Protein AF-A0A0G4H1N2-F1 (afdb_monomer)

Foldseek 3Di:
DDPDDDDPVSVVVVVVVVVVVVVVVVLVVVLVVVLCVVQPPDDDPDQDPSSVVSSVVSSVVSVVVVVVVVVVVVVVVVVVVVPDDDPPDDPDDPDDD

Radius of gyration: 21.9 Å; Cα contacts (8 Å, |Δi|>4): 14; chains: 1; bounding box: 53×37×59 Å

Sequence (97 aa):
MSGSAPTEAQQIQQLQAVQAIVESQKTIAKLTGHCFERCVGTPGRLLSSGQQTCIWNCAQRYIETNHFIKLRTAEMIKATQEGGGGVRGGADALSGT

Mean predicted aligned error: 11.3 Å

Solvent-accessible surface area (backbone atoms only — not comparable to full-atom values): 6014 Å² total; per-residue (Å²): 136,84,80,75,74,78,50,72,68,58,51,51,54,51,50,52,54,51,50,54,52,52,54,50,50,54,51,50,55,50,50,53,52,54,30,41,69,73,40,47,87,71,89,64,99,62,77,51,73,69,35,49,54,42,34,54,55,43,51,54,54,49,52,54,51,52,51,54,49,54,53,53,51,52,53,51,54,53,59,62,69,78,61,76,87,78,87,70,84,81,93,77,87,88,82,90,132

InterPro domains:
  IPR004217 Tim10-like [PF02953] (13-73)
  IPR035427 Tim10-like domain superfamily [G3DSA:1.10.287.810] (1-84)
  IPR035427 Tim10-like domain superfamily [SSF144122] (24-80)

Nearest PDB structures (foldseek):
  5j73-assembly2_C  TM=5.398E-01  e=2.401E+00  synthetic construct
  8iuj-assembly1_4g  TM=5.744E-01  e=3.374E+00  Euglena gracilis

pLDDT: mean 84.28, std 17.95, range [42.16, 98.44]

Secondary structure (DSSP, 8-state):
---PPPPHHHHHHHHHHHHHHHHHHHHHHHHHHHHHHHH-SS--SS--HHHHHHHHHHHHHHHHHHHHHHHHHHHHHHHHHSS-S--------S---

Structure (mmCIF, N/CA/C/O backbone):
data_AF-A0A0G4H1N2-F1
#
_entry.id   AF-A0A0G4H1N2-F1
#
loop_
_atom_site.group_PDB
_atom_site.id
_atom_site.type_symbol
_atom_site.label_atom_id
_atom_site.label_alt_id
_atom_site.label_comp_id
_atom_site.label_asym_id
_atom_site.label_entity_id
_atom_site.label_seq_id
_atom_site.pdbx_PDB_ins_code
_atom_site.Cartn_x
_atom_site.Cartn_y
_atom_site.Cartn_z
_atom_site.occupancy
_atom_site.B_iso_or_equiv
_atom_site.auth_seq_id
_atom_site.auth_comp_id
_atom_site.auth_asym_id
_atom_site.auth_atom_id
_atom_site.pdbx_PDB_model_num
ATOM 1 N N . MET A 1 1 ? 2.274 -20.191 44.122 1.00 42.16 1 MET A N 1
ATOM 2 C CA . MET A 1 1 ? 2.471 -19.283 42.973 1.00 42.16 1 MET A CA 1
ATOM 3 C C . MET A 1 1 ? 1.087 -18.927 42.453 1.00 42.16 1 MET A C 1
ATOM 5 O O . MET A 1 1 ? 0.502 -19.710 41.720 1.00 42.16 1 MET A O 1
ATOM 9 N N . SER A 1 2 ? 0.501 -17.835 42.947 1.00 44.59 2 SER A N 1
ATOM 10 C CA . SER A 1 2 ? -0.862 -17.431 42.586 1.00 44.59 2 SER A CA 1
ATOM 11 C C . SER A 1 2 ? -0.815 -16.672 41.265 1.00 44.59 2 SER A C 1
ATOM 13 O O . SER A 1 2 ? -0.435 -15.506 41.235 1.00 44.59 2 SER A O 1
ATOM 15 N N . GLY A 1 3 ? -1.133 -17.357 40.166 1.00 55.25 3 GLY A N 1
ATOM 16 C CA . GLY A 1 3 ? -1.343 -16.718 38.873 1.00 55.25 3 GLY A CA 1
ATOM 17 C C . GLY A 1 3 ? -2.614 -15.881 38.936 1.00 55.25 3 GLY A C 1
ATOM 18 O O . GLY A 1 3 ? -3.716 -16.423 38.933 1.00 55.25 3 GLY A O 1
ATOM 19 N N . SER A 1 4 ? -2.464 -14.565 39.043 1.00 58.47 4 SER A N 1
ATOM 20 C CA . SER A 1 4 ? -3.561 -13.627 38.838 1.00 58.47 4 SER A CA 1
ATOM 21 C C . SER A 1 4 ? -4.039 -13.752 37.392 1.00 58.47 4 SER A C 1
ATOM 23 O O . SER A 1 4 ? -3.261 -13.507 36.467 1.00 58.47 4 SER A O 1
ATOM 25 N N . ALA A 1 5 ? -5.298 -14.146 37.198 1.00 70.12 5 ALA A N 1
ATOM 26 C CA . ALA A 1 5 ? -5.959 -14.035 35.904 1.00 70.12 5 ALA A CA 1
ATOM 27 C C . ALA A 1 5 ? -5.843 -12.582 35.398 1.00 70.12 5 ALA A C 1
ATOM 29 O O . ALA A 1 5 ? -5.943 -11.659 36.216 1.00 70.12 5 ALA A O 1
ATOM 30 N N . PRO A 1 6 ? -5.605 -12.360 34.092 1.00 68.62 6 PRO A N 1
ATOM 31 C CA . PRO A 1 6 ? -5.554 -11.012 33.550 1.00 68.62 6 PRO A CA 1
ATOM 32 C C . PRO A 1 6 ? -6.889 -10.317 33.815 1.00 68.62 6 PRO A C 1
ATOM 34 O O . PRO A 1 6 ? -7.955 -10.886 33.579 1.00 68.62 6 PRO A O 1
ATOM 37 N N . THR A 1 7 ? -6.836 -9.097 34.344 1.00 82.81 7 THR A N 1
ATOM 38 C CA . THR A 1 7 ? -8.044 -8.289 34.525 1.00 82.81 7 THR A CA 1
ATOM 39 C C . THR A 1 7 ? -8.628 -7.931 33.158 1.00 82.81 7 THR A C 1
ATOM 41 O O . THR A 1 7 ? -7.904 -7.838 32.166 1.00 82.81 7 THR A O 1
ATOM 44 N N . GLU A 1 8 ? -9.937 -7.693 33.085 1.00 81.88 8 GLU A N 1
ATOM 45 C CA . GLU A 1 8 ? -10.631 -7.331 31.838 1.00 81.88 8 GLU A CA 1
ATOM 46 C C . GLU A 1 8 ? -9.942 -6.162 31.102 1.00 81.88 8 GLU A C 1
ATOM 48 O O . GLU A 1 8 ? -9.752 -6.200 29.887 1.00 81.88 8 GLU A O 1
ATOM 53 N N . ALA A 1 9 ? -9.434 -5.179 31.853 1.00 83.00 9 ALA A N 1
ATOM 54 C CA . ALA A 1 9 ? -8.645 -4.069 31.320 1.00 83.00 9 ALA A CA 1
ATOM 55 C C . ALA A 1 9 ? -7.328 -4.517 3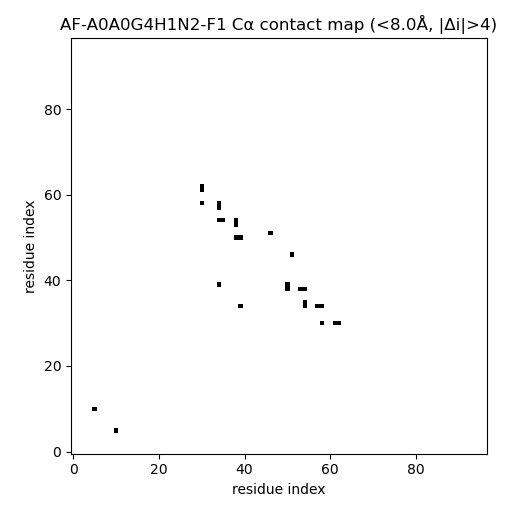0.648 1.00 83.00 9 ALA A C 1
ATOM 57 O O . ALA A 1 9 ? -6.991 -4.036 29.565 1.00 83.00 9 ALA A O 1
ATOM 58 N N . GLN A 1 10 ? -6.597 -5.464 31.248 1.00 84.06 10 GLN A N 1
ATOM 59 C CA . GLN A 1 10 ? -5.372 -6.027 30.662 1.00 84.06 10 GLN A CA 1
ATOM 60 C C . GLN A 1 10 ? -5.666 -6.842 29.398 1.00 84.06 10 GLN A C 1
ATOM 62 O O . GLN A 1 10 ? -4.846 -6.879 28.478 1.00 84.06 10 GLN A O 1
ATOM 67 N N . GLN A 1 11 ? -6.832 -7.485 29.332 1.00 85.69 11 GLN A N 1
ATOM 68 C CA . GLN A 1 11 ? -7.265 -8.235 28.158 1.00 85.69 11 GLN A CA 1
ATOM 69 C C . GLN A 1 11 ? -7.666 -7.300 27.005 1.00 85.69 11 GLN A C 1
ATOM 71 O O . GLN A 1 11 ? -7.241 -7.519 25.871 1.00 85.69 11 GLN A O 1
ATOM 76 N N . ILE A 1 12 ? -8.394 -6.211 27.284 1.00 89.75 12 ILE A N 1
ATOM 77 C CA . ILE A 1 12 ? -8.736 -5.178 26.288 1.00 89.75 12 ILE A CA 1
ATOM 78 C C . ILE A 1 12 ? -7.473 -4.539 25.704 1.00 89.75 12 ILE A C 1
ATOM 80 O O . ILE A 1 12 ? -7.367 -4.374 24.489 1.00 89.75 12 ILE A O 1
ATOM 84 N N . GLN A 1 13 ? -6.487 -4.223 26.544 1.00 89.44 13 GLN A N 1
ATOM 85 C CA . GLN A 1 13 ? -5.242 -3.613 26.082 1.00 89.44 13 GLN A CA 1
ATOM 86 C C . GLN A 1 13 ? -4.446 -4.547 25.154 1.00 89.44 13 GLN A C 1
ATOM 88 O O . GLN A 1 13 ? -3.914 -4.107 24.133 1.00 89.44 13 GLN A O 1
ATOM 93 N N . GLN A 1 14 ? -4.416 -5.850 25.455 1.00 87.81 14 GLN A N 1
ATOM 94 C CA . GLN A 1 14 ? -3.818 -6.850 24.565 1.00 87.81 14 GLN A CA 1
ATOM 95 C C . GLN A 1 14 ? -4.565 -6.951 23.229 1.00 87.81 14 GLN A C 1
ATOM 97 O O . GLN A 1 14 ? -3.929 -6.993 22.177 1.00 87.81 14 GLN A O 1
ATOM 102 N N . LEU A 1 15 ? -5.901 -6.922 23.243 1.00 92.62 15 LEU A N 1
ATOM 103 C CA . LEU A 1 15 ? -6.708 -6.938 22.018 1.00 92.62 15 LEU A CA 1
ATOM 104 C C . LEU A 1 15 ? -6.444 -5.712 21.134 1.00 92.62 15 LEU A C 1
ATOM 106 O O . LEU A 1 15 ? -6.305 -5.849 19.920 1.00 92.62 15 LEU A O 1
ATOM 110 N N . GLN A 1 16 ? -6.313 -4.523 21.726 1.00 91.75 16 GLN A N 1
ATOM 111 C CA . GLN A 1 16 ? -5.975 -3.300 20.990 1.00 91.75 16 GLN A CA 1
ATOM 112 C C . GLN A 1 16 ? -4.595 -3.388 20.324 1.00 91.75 16 GLN A C 1
ATOM 114 O O . GLN A 1 16 ? -4.443 -3.002 19.163 1.00 91.75 16 GLN A O 1
ATOM 119 N N . ALA A 1 17 ? -3.598 -3.934 21.027 1.00 90.81 17 ALA A N 1
ATOM 120 C CA . ALA A 1 17 ? -2.266 -4.147 20.465 1.00 90.81 17 ALA A CA 1
ATOM 121 C C . ALA A 1 17 ? -2.303 -5.118 19.272 1.00 90.81 17 ALA A C 1
ATOM 123 O O . ALA A 1 17 ? -1.720 -4.838 18.222 1.00 90.81 17 ALA A O 1
ATOM 124 N N . VAL A 1 18 ? -3.050 -6.220 19.392 1.00 92.88 18 VAL A N 1
ATOM 125 C CA . VAL A 1 18 ? -3.256 -7.172 18.289 1.00 92.88 18 VAL A CA 1
ATOM 126 C C . VAL A 1 18 ? -3.961 -6.499 17.110 1.00 92.88 18 VAL A C 1
ATOM 128 O O . VAL A 1 18 ? -3.538 -6.669 15.969 1.00 92.88 18 VAL A O 1
ATOM 131 N N . GLN A 1 19 ? -4.982 -5.678 17.360 1.00 92.81 19 GLN A N 1
ATOM 132 C CA . GLN A 1 19 ? -5.708 -4.964 16.309 1.00 92.81 19 GLN A CA 1
ATOM 133 C C . GLN A 1 19 ? -4.794 -4.036 15.495 1.00 92.81 19 GLN A C 1
ATOM 135 O O . GLN A 1 19 ? -4.901 -3.986 14.267 1.00 92.81 19 GLN A O 1
ATOM 140 N N . ALA A 1 20 ? -3.873 -3.330 16.158 1.00 90.06 20 ALA A N 1
ATOM 141 C CA . ALA A 1 20 ? -2.898 -2.474 15.485 1.00 90.06 20 ALA A CA 1
ATOM 142 C C . ALA A 1 20 ? -1.957 -3.280 14.571 1.00 90.06 20 ALA A C 1
ATOM 144 O O . ALA A 1 20 ? -1.665 -2.856 13.451 1.00 90.06 20 ALA A O 1
ATOM 145 N N . ILE A 1 21 ? -1.528 -4.466 15.017 1.00 93.38 21 ILE A N 1
ATOM 146 C CA . ILE A 1 21 ? -0.707 -5.382 14.214 1.00 93.38 21 ILE A CA 1
ATOM 147 C C . ILE A 1 21 ? -1.499 -5.900 13.007 1.00 93.38 21 ILE A C 1
ATOM 149 O O . ILE A 1 21 ? -0.986 -5.916 11.893 1.00 93.38 21 ILE A O 1
ATOM 153 N N . VAL A 1 22 ? -2.761 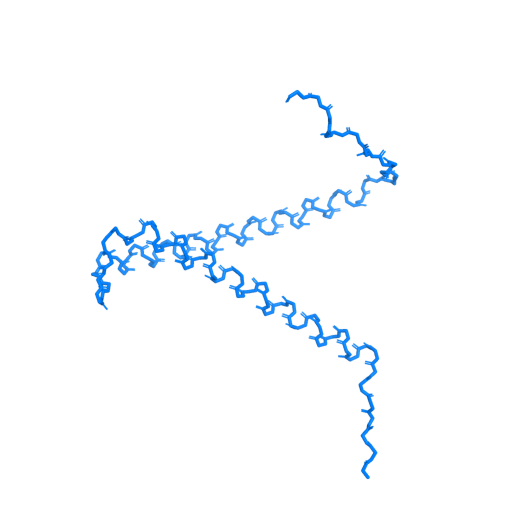-6.293 13.181 1.00 95.06 22 VAL A N 1
ATOM 154 C CA . VAL A 1 22 ? -3.581 -6.792 12.064 1.00 95.06 22 VAL A CA 1
ATOM 155 C C . VAL A 1 22 ? -3.796 -5.708 11.005 1.00 95.06 22 VAL A C 1
ATOM 157 O O . VAL A 1 22 ? -3.682 -5.975 9.808 1.00 95.06 22 VAL A O 1
ATOM 160 N N . GLU A 1 23 ? -4.066 -4.470 11.421 1.00 91.56 23 GLU A N 1
ATOM 161 C CA . GLU A 1 23 ? -4.261 -3.354 10.490 1.00 91.56 23 GLU A CA 1
ATOM 162 C C . GLU A 1 23 ? -2.973 -2.996 9.726 1.00 91.56 23 GLU A C 1
ATOM 164 O O . GLU A 1 23 ? -3.017 -2.694 8.525 1.00 91.56 23 GLU A O 1
ATOM 169 N N . SER A 1 24 ? -1.810 -3.076 10.382 1.00 91.50 24 SER A N 1
ATOM 170 C CA . SER A 1 24 ? -0.527 -2.866 9.705 1.00 91.50 24 SER A CA 1
ATOM 171 C C . SER A 1 24 ? -0.252 -3.972 8.684 1.00 91.50 24 SER A C 1
ATOM 173 O O . SER A 1 24 ? 0.075 -3.668 7.535 1.00 91.50 24 SER A O 1
ATOM 175 N N . GLN A 1 25 ? -0.510 -5.235 9.034 1.00 95.25 25 GLN A N 1
ATOM 176 C CA . GLN A 1 25 ? -0.335 -6.363 8.118 1.00 95.25 25 GLN A CA 1
ATOM 177 C C . GLN A 1 25 ? -1.272 -6.293 6.915 1.00 95.25 25 GLN A C 1
ATOM 179 O O . GLN A 1 25 ? -0.857 -6.543 5.783 1.00 95.25 25 GLN A O 1
ATOM 184 N N . LYS A 1 26 ? -2.522 -5.866 7.119 1.00 95.00 26 LYS A N 1
ATOM 185 C CA . LYS A 1 26 ? -3.468 -5.615 6.025 1.00 95.00 26 LYS A CA 1
ATOM 186 C C . LYS A 1 26 ? -2.955 -4.541 5.069 1.00 95.00 26 LYS A C 1
ATOM 188 O O . LYS A 1 26 ? -3.107 -4.670 3.855 1.00 95.00 26 LYS A O 1
ATOM 193 N N . THR A 1 27 ? -2.353 -3.482 5.606 1.00 93.50 27 THR A N 1
ATOM 194 C CA . THR A 1 27 ? -1.759 -2.414 4.795 1.00 93.50 27 THR A CA 1
ATOM 195 C C . THR A 1 27 ? -0.573 -2.940 3.984 1.00 93.50 27 THR A C 1
ATOM 197 O O . THR A 1 27 ? -0.502 -2.674 2.786 1.00 93.50 27 THR A O 1
ATOM 200 N N . ILE A 1 28 ? 0.311 -3.729 4.601 1.00 95.31 28 ILE A N 1
ATOM 201 C CA . ILE A 1 28 ? 1.465 -4.341 3.926 1.00 95.31 28 ILE A CA 1
ATOM 202 C C . ILE A 1 28 ? 1.003 -5.277 2.807 1.00 95.31 28 ILE A C 1
ATOM 204 O O . ILE A 1 28 ? 1.467 -5.142 1.681 1.00 95.31 28 ILE A O 1
ATOM 208 N N . ALA A 1 29 ? 0.036 -6.159 3.070 1.00 96.75 29 ALA A N 1
ATOM 209 C CA . ALA A 1 29 ? -0.485 -7.081 2.061 1.00 96.75 29 ALA A CA 1
ATOM 210 C C . ALA A 1 29 ? -1.031 -6.341 0.826 1.00 96.75 29 ALA A C 1
ATOM 212 O O . ALA A 1 29 ? -0.734 -6.714 -0.310 1.00 96.75 29 ALA A O 1
ATOM 213 N N . LYS A 1 30 ? -1.779 -5.249 1.040 1.00 96.69 30 LYS A N 1
ATOM 214 C CA . LYS A 1 30 ? -2.295 -4.407 -0.049 1.00 96.69 30 LYS A CA 1
ATOM 215 C C . LYS A 1 30 ? -1.187 -3.689 -0.815 1.00 96.69 30 LYS A C 1
ATOM 217 O O . LYS A 1 30 ? -1.232 -3.662 -2.041 1.00 96.69 30 LYS A O 1
ATOM 222 N N . LEU A 1 31 ? -0.211 -3.120 -0.108 1.00 97.31 31 LEU A N 1
ATOM 223 C CA . LEU A 1 31 ? 0.959 -2.476 -0.706 1.00 97.31 31 LEU A CA 1
ATOM 224 C C . LEU A 1 31 ? 1.718 -3.460 -1.604 1.00 97.31 31 LEU A C 1
ATOM 226 O O . LEU A 1 31 ? 2.004 -3.145 -2.758 1.00 97.31 31 LEU A O 1
ATOM 230 N N . THR A 1 32 ? 2.007 -4.657 -1.089 1.00 96.25 32 THR A N 1
ATOM 231 C CA . THR A 1 32 ? 2.731 -5.695 -1.823 1.00 96.25 32 THR A CA 1
ATOM 232 C C . THR A 1 32 ? 1.976 -6.113 -3.079 1.00 96.25 32 THR A C 1
ATOM 234 O O . THR A 1 32 ? 2.580 -6.125 -4.147 1.00 96.25 32 THR A O 1
ATOM 237 N N . GLY A 1 33 ? 0.670 -6.391 -2.984 1.00 96.31 33 GLY A N 1
ATOM 238 C CA . GLY A 1 33 ? -0.147 -6.746 -4.149 1.00 96.31 33 GLY A CA 1
ATOM 239 C C . GLY A 1 33 ? -0.188 -5.630 -5.195 1.00 96.31 33 GLY A C 1
ATOM 240 O O . GLY A 1 33 ? 0.166 -5.847 -6.350 1.00 96.31 33 GLY A O 1
ATOM 241 N N . HIS A 1 34 ? -0.511 -4.406 -4.767 1.00 97.81 34 HIS A N 1
ATOM 242 C CA . HIS A 1 34 ? -0.627 -3.252 -5.658 1.00 97.81 34 HIS A CA 1
ATOM 243 C C . HIS A 1 34 ? 0.678 -2.946 -6.405 1.00 97.81 34 HIS A C 1
ATOM 245 O O . HIS A 1 34 ? 0.682 -2.778 -7.626 1.00 97.81 34 HIS A O 1
ATOM 251 N N . CYS A 1 35 ? 1.803 -2.881 -5.688 1.00 98.12 35 CYS A N 1
ATOM 252 C CA . CYS A 1 35 ? 3.082 -2.564 -6.315 1.00 98.12 35 CYS A CA 1
ATOM 253 C C . CYS A 1 35 ? 3.615 -3.710 -7.171 1.00 98.12 35 CYS A C 1
ATOM 255 O O . CYS A 1 35 ? 4.277 -3.450 -8.175 1.00 98.12 35 CYS A O 1
ATOM 257 N N . PHE A 1 36 ? 3.303 -4.960 -6.826 1.00 97.19 36 PHE A N 1
ATOM 258 C CA . PHE A 1 36 ? 3.650 -6.097 -7.667 1.00 97.19 36 PHE A CA 1
ATOM 259 C C . PHE A 1 36 ? 2.903 -6.043 -9.002 1.00 97.19 36 PHE A C 1
ATOM 261 O O . PHE A 1 36 ? 3.549 -6.028 -10.045 1.00 97.19 36 PHE A O 1
ATOM 268 N N . GLU A 1 37 ? 1.575 -5.901 -8.984 1.00 96.81 37 GLU A N 1
ATOM 269 C CA . GLU A 1 37 ? 0.757 -5.779 -10.201 1.00 96.81 37 GLU A CA 1
ATOM 270 C C . GLU A 1 37 ? 1.196 -4.602 -11.080 1.00 96.81 37 GLU A C 1
ATOM 272 O O . GLU A 1 37 ? 1.233 -4.700 -12.306 1.00 96.81 37 GLU A O 1
ATOM 277 N N . ARG A 1 38 ? 1.568 -3.475 -10.460 1.00 97.38 38 ARG A N 1
ATOM 278 C CA . ARG A 1 38 ? 1.935 -2.263 -11.196 1.00 97.38 38 ARG A CA 1
ATOM 279 C C . ARG A 1 38 ? 3.322 -2.321 -11.834 1.00 97.38 38 ARG A C 1
ATOM 281 O O . ARG A 1 38 ? 3.515 -1.704 -12.888 1.00 97.38 38 ARG A O 1
ATOM 288 N N . CYS A 1 39 ? 4.279 -2.974 -11.176 1.00 97.88 39 CYS A N 1
ATOM 289 C CA . CYS A 1 39 ? 5.699 -2.921 -11.533 1.00 97.88 39 CYS A CA 1
ATOM 290 C C . CYS A 1 39 ? 6.248 -4.223 -12.124 1.00 97.88 39 CYS A C 1
ATOM 292 O O . CYS A 1 39 ? 7.267 -4.189 -12.815 1.00 97.88 39 CYS A O 1
ATOM 294 N N . VAL A 1 40 ? 5.615 -5.368 -11.865 1.00 96.69 40 VAL A N 1
ATOM 295 C CA . VAL A 1 40 ? 6.094 -6.686 -12.294 1.00 96.69 40 VAL A CA 1
ATOM 296 C C . VAL A 1 40 ? 5.184 -7.221 -13.395 1.00 96.69 40 VAL A C 1
ATOM 298 O O . VAL A 1 40 ? 4.212 -7.917 -13.134 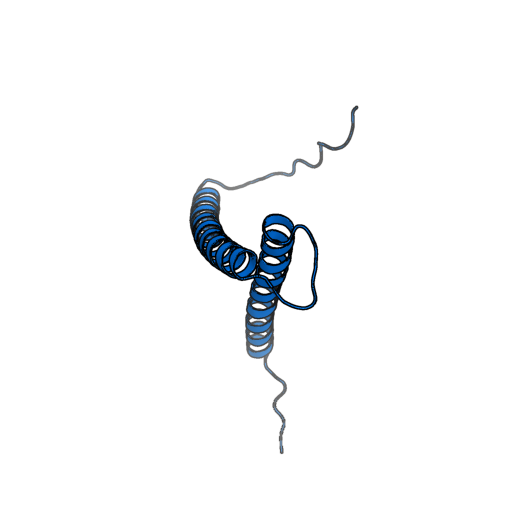1.00 96.69 40 VAL A O 1
ATOM 301 N N . GLY A 1 41 ? 5.515 -6.904 -14.651 1.00 91.94 41 GLY A N 1
ATOM 302 C CA . GLY A 1 41 ? 4.772 -7.417 -15.809 1.00 91.94 41 GLY A CA 1
ATOM 303 C C . GLY A 1 41 ? 4.978 -8.919 -16.039 1.00 91.94 41 GLY A C 1
ATOM 304 O O . GLY A 1 41 ? 4.017 -9.669 -16.168 1.00 91.94 41 GLY A O 1
ATOM 305 N N . THR A 1 42 ? 6.236 -9.373 -16.053 1.00 91.88 42 THR A N 1
ATOM 306 C CA . THR A 1 42 ? 6.578 -10.802 -16.134 1.00 91.88 42 THR A CA 1
ATOM 307 C C . THR A 1 42 ? 7.326 -11.210 -14.867 1.00 91.88 42 THR A C 1
ATOM 309 O O . THR A 1 42 ? 8.398 -10.656 -14.597 1.00 91.88 42 THR A O 1
ATOM 312 N N . PRO A 1 43 ? 6.785 -12.148 -14.071 1.00 90.06 43 PRO A N 1
ATOM 313 C CA . PRO A 1 43 ? 7.446 -12.609 -12.863 1.00 90.06 43 PRO A CA 1
ATOM 314 C C . PRO A 1 43 ? 8.692 -13.428 -13.216 1.00 90.06 43 PRO A C 1
ATOM 316 O O . PRO A 1 43 ? 8.651 -14.336 -14.044 1.00 90.06 43 PRO A O 1
ATOM 319 N N . GLY A 1 44 ? 9.807 -13.102 -12.568 1.00 90.25 44 GLY A N 1
ATOM 320 C CA . GLY A 1 44 ? 11.067 -13.834 -12.655 1.00 90.25 44 GLY A CA 1
ATOM 321 C C . GLY A 1 44 ? 11.549 -14.264 -11.272 1.00 90.25 44 GLY A C 1
ATOM 322 O O . GLY A 1 44 ? 10.961 -13.906 -10.254 1.00 90.25 44 GLY A O 1
ATOM 323 N N . ARG A 1 45 ? 12.653 -15.018 -11.218 1.00 93.50 45 ARG A N 1
ATOM 324 C CA . ARG A 1 45 ? 13.278 -15.422 -9.942 1.00 93.50 45 ARG A CA 1
ATOM 325 C C . ARG A 1 45 ? 13.886 -14.246 -9.170 1.00 93.50 45 ARG A C 1
ATOM 327 O O . ARG A 1 45 ? 14.074 -14.345 -7.964 1.00 93.50 45 ARG A O 1
ATOM 334 N N . LEU A 1 46 ? 14.228 -13.168 -9.873 1.00 95.06 46 LEU A N 1
ATOM 335 C CA . LEU A 1 46 ? 14.781 -11.941 -9.316 1.00 95.06 46 LEU A CA 1
ATOM 336 C C . LEU A 1 46 ? 14.074 -10.744 -9.947 1.00 95.06 46 LEU A C 1
ATOM 338 O O . LEU A 1 46 ? 13.654 -10.804 -11.104 1.00 95.06 46 LEU A O 1
ATOM 342 N N . LEU A 1 47 ? 14.000 -9.650 -9.194 1.00 94.94 47 LEU A N 1
ATOM 343 C CA . LEU A 1 47 ? 13.565 -8.364 -9.719 1.00 94.94 47 LEU A CA 1
ATOM 344 C C . LEU A 1 47 ? 14.692 -7.749 -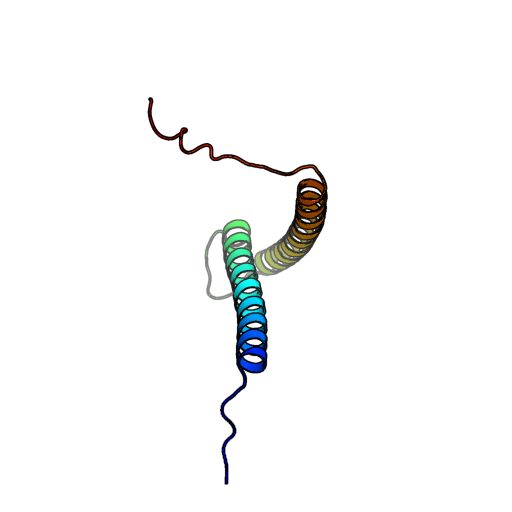10.549 1.00 94.94 47 LEU A C 1
ATOM 346 O O . LEU A 1 47 ? 15.818 -7.619 -10.059 1.00 94.94 47 LEU A O 1
ATOM 350 N N . SER A 1 48 ? 14.382 -7.329 -11.774 1.00 95.81 48 SER A N 1
ATOM 351 C CA . SER A 1 48 ? 15.295 -6.513 -12.576 1.00 95.81 48 SER A CA 1
ATOM 352 C C . SER A 1 48 ? 15.548 -5.161 -11.899 1.00 95.81 48 SER A C 1
ATOM 354 O O . SER A 1 48 ? 14.754 -4.712 -11.071 1.00 95.81 48 SER A O 1
ATOM 356 N N . SER A 1 49 ? 16.627 -4.469 -12.268 1.00 96.94 49 SER A N 1
ATOM 357 C CA . SER A 1 49 ? 16.925 -3.127 -11.740 1.00 96.94 49 SER A CA 1
ATOM 358 C C . SER A 1 49 ? 15.749 -2.157 -11.923 1.00 96.94 49 SER A C 1
ATOM 360 O O . SER A 1 49 ? 15.364 -1.465 -10.984 1.00 96.94 49 SER A O 1
ATOM 362 N N . GLY A 1 50 ? 15.103 -2.179 -13.094 1.00 96.56 50 GLY A N 1
ATOM 363 C CA . GLY A 1 50 ? 13.914 -1.369 -13.368 1.00 96.56 50 GLY A CA 1
ATOM 364 C C . GLY A 1 50 ? 12.716 -1.726 -12.480 1.00 96.56 50 GLY A C 1
ATOM 365 O O . GLY A 1 50 ? 12.025 -0.831 -11.993 1.00 96.56 50 GLY A O 1
ATOM 366 N N . GLN A 1 51 ? 12.490 -3.017 -12.209 1.00 97.38 51 GLN A N 1
ATOM 367 C CA . GLN A 1 51 ? 11.432 -3.464 -11.296 1.00 97.38 51 GLN A CA 1
ATOM 368 C C . GLN A 1 51 ? 11.707 -3.026 -9.854 1.00 97.38 51 GLN A C 1
ATOM 370 O O . GLN A 1 51 ? 10.789 -2.568 -9.178 1.00 97.38 51 GLN A O 1
ATOM 375 N N . GLN A 1 52 ? 12.959 -3.105 -9.396 1.00 97.12 52 GLN A N 1
ATOM 376 C CA . GLN A 1 52 ? 13.357 -2.643 -8.063 1.00 97.12 52 GLN A CA 1
ATOM 377 C C . GLN A 1 52 ? 13.102 -1.140 -7.895 1.00 97.12 52 GLN A C 1
ATOM 379 O O . GLN A 1 52 ? 12.452 -0.733 -6.933 1.00 97.12 52 GLN A O 1
ATOM 384 N N . THR A 1 53 ? 13.536 -0.316 -8.857 1.00 98.25 53 THR A N 1
ATOM 385 C CA . THR A 1 53 ? 13.279 1.132 -8.839 1.00 98.25 53 THR A CA 1
ATOM 386 C C . THR A 1 53 ? 11.782 1.446 -8.896 1.00 98.25 53 THR A C 1
ATOM 388 O O . THR A 1 53 ? 11.308 2.310 -8.158 1.00 98.25 53 THR A O 1
ATOM 391 N N . CYS A 1 54 ? 11.013 0.734 -9.727 1.00 98.25 54 CYS A N 1
ATOM 392 C CA . CYS A 1 54 ? 9.562 0.910 -9.791 1.00 98.2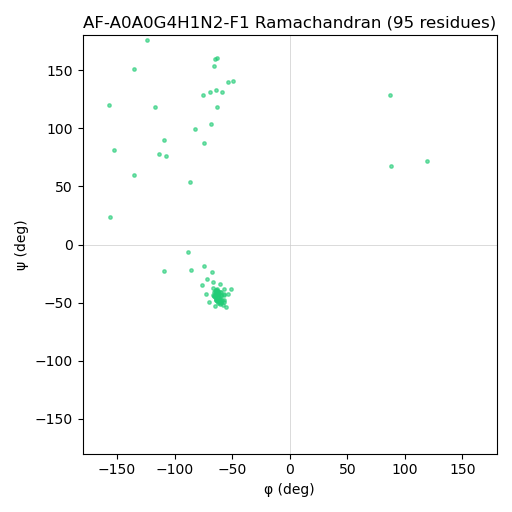5 54 CYS A CA 1
ATOM 393 C C . CYS A 1 54 ? 8.895 0.591 -8.449 1.00 98.25 54 CYS A C 1
ATOM 395 O O . CYS A 1 54 ? 8.119 1.405 -7.951 1.00 98.25 54 CYS A O 1
ATOM 397 N N . ILE A 1 55 ? 9.220 -0.555 -7.840 1.00 97.81 55 ILE A N 1
ATOM 398 C CA . ILE A 1 55 ? 8.647 -0.978 -6.555 1.00 97.81 55 ILE A CA 1
ATOM 399 C C . ILE A 1 55 ? 9.014 0.009 -5.448 1.00 97.81 55 ILE A C 1
ATOM 401 O O . ILE A 1 55 ? 8.140 0.366 -4.660 1.00 97.81 55 ILE A O 1
ATOM 405 N N . TRP A 1 56 ? 10.259 0.495 -5.413 1.00 98.19 56 TRP A N 1
ATOM 406 C CA . TRP A 1 56 ? 10.685 1.529 -4.468 1.00 98.19 56 TRP A CA 1
ATOM 407 C C . TRP A 1 56 ? 9.796 2.772 -4.569 1.00 98.19 56 TRP A C 1
ATOM 409 O O . TRP A 1 56 ? 9.185 3.187 -3.584 1.00 98.19 56 TRP A O 1
ATOM 419 N N . ASN A 1 57 ? 9.653 3.319 -5.779 1.00 98.44 57 ASN A N 1
ATOM 420 C CA . ASN A 1 57 ? 8.835 4.506 -6.017 1.00 98.44 57 ASN A CA 1
ATOM 421 C C . ASN A 1 57 ? 7.352 4.258 -5.701 1.00 98.44 57 ASN A C 1
ATOM 423 O O . ASN A 1 57 ? 6.707 5.092 -5.065 1.00 98.44 57 ASN A O 1
ATOM 427 N N . CYS A 1 58 ? 6.818 3.103 -6.108 1.00 98.44 58 CYS A N 1
ATOM 428 C CA . CYS A 1 58 ? 5.437 2.712 -5.843 1.00 98.44 58 CYS A CA 1
ATOM 429 C C . CYS A 1 58 ? 5.150 2.644 -4.341 1.00 98.44 58 CYS A C 1
ATOM 431 O O . CYS A 1 58 ? 4.193 3.257 -3.869 1.00 98.44 58 CYS A O 1
ATOM 433 N N . ALA A 1 59 ? 5.997 1.948 -3.581 1.00 98.12 59 ALA A N 1
ATOM 434 C CA . ALA A 1 59 ? 5.805 1.766 -2.150 1.00 98.12 59 ALA A CA 1
ATOM 435 C C . ALA A 1 59 ? 5.849 3.102 -1.396 1.00 98.12 59 ALA A C 1
ATOM 437 O O . ALA A 1 59 ? 4.975 3.359 -0.567 1.00 98.12 59 ALA A O 1
ATOM 438 N N . GLN A 1 60 ? 6.807 3.980 -1.725 1.00 97.94 60 GLN A N 1
ATOM 439 C CA . GLN A 1 60 ? 6.903 5.318 -1.127 1.00 97.94 60 GLN A CA 1
ATOM 440 C C . GLN A 1 60 ? 5.620 6.127 -1.363 1.00 97.94 60 GLN A C 1
ATOM 442 O O . GLN A 1 60 ? 4.990 6.598 -0.416 1.00 97.94 60 GLN A O 1
ATOM 447 N N . ARG A 1 61 ? 5.169 6.220 -2.622 1.00 97.75 61 ARG A N 1
ATOM 448 C CA . ARG A 1 61 ? 3.946 6.962 -2.974 1.00 97.75 61 ARG A CA 1
ATOM 449 C C . ARG A 1 61 ? 2.692 6.370 -2.340 1.00 97.75 61 ARG A C 1
ATOM 451 O O . ARG A 1 61 ? 1.818 7.121 -1.909 1.00 97.75 61 ARG A O 1
ATOM 458 N N . TYR A 1 62 ? 2.598 5.045 -2.264 1.00 97.75 62 TYR A N 1
ATOM 459 C CA . TYR A 1 62 ? 1.458 4.368 -1.657 1.00 97.75 62 TYR A CA 1
ATOM 460 C C . TYR A 1 62 ? 1.353 4.680 -0.162 1.00 97.75 62 TYR A C 1
ATOM 462 O O . TYR A 1 62 ? 0.274 5.032 0.311 1.00 97.75 62 TYR A O 1
ATOM 470 N N . ILE A 1 63 ? 2.461 4.587 0.581 1.00 96.19 63 ILE A N 1
ATOM 471 C CA . ILE A 1 63 ? 2.475 4.841 2.028 1.00 96.19 63 ILE A CA 1
ATOM 472 C C . ILE A 1 63 ? 2.119 6.299 2.325 1.00 96.19 63 ILE A C 1
ATOM 474 O O . ILE A 1 63 ? 1.249 6.542 3.161 1.00 96.19 63 ILE A O 1
ATOM 478 N N . GLU A 1 64 ? 2.732 7.253 1.620 1.00 96.94 64 GLU A N 1
ATOM 479 C CA . GLU A 1 64 ? 2.440 8.684 1.779 1.00 96.94 64 GLU A CA 1
ATOM 480 C C . GLU A 1 64 ? 0.965 8.997 1.508 1.00 96.94 64 GLU A C 1
ATOM 482 O O . GLU A 1 64 ? 0.298 9.644 2.317 1.00 96.94 64 GLU A O 1
ATOM 487 N N . THR A 1 65 ? 0.436 8.481 0.396 1.00 97.00 65 THR A N 1
ATOM 488 C CA . THR A 1 65 ? -0.961 8.696 -0.001 1.00 97.00 65 THR A CA 1
ATOM 489 C C . THR A 1 65 ? -1.920 8.076 1.010 1.00 97.00 65 THR A C 1
ATOM 491 O O . THR A 1 65 ? -2.867 8.720 1.456 1.00 97.00 65 THR A O 1
ATOM 494 N N . ASN A 1 66 ? -1.663 6.833 1.420 1.00 95.38 66 ASN A N 1
ATOM 495 C CA . ASN A 1 66 ? -2.479 6.133 2.405 1.00 95.38 66 ASN A CA 1
ATOM 496 C C . ASN A 1 66 ? -2.458 6.847 3.765 1.00 95.38 66 ASN A C 1
ATOM 498 O O . ASN A 1 66 ? -3.497 6.959 4.411 1.00 95.38 66 ASN A O 1
ATOM 502 N N . HIS A 1 67 ? -1.305 7.364 4.193 1.00 94.81 67 HIS A N 1
ATOM 503 C CA . HIS A 1 67 ? -1.195 8.144 5.421 1.00 94.81 67 HIS A CA 1
ATOM 504 C C . HIS A 1 67 ? -2.007 9.442 5.345 1.00 94.81 67 HIS A C 1
ATOM 506 O O . HIS A 1 67 ? -2.813 9.709 6.235 1.00 94.81 67 HIS A O 1
ATOM 512 N N . PHE A 1 68 ? -1.858 10.200 4.255 1.00 96.75 68 PHE A N 1
ATOM 513 C CA . PHE A 1 68 ? -2.613 11.431 4.028 1.00 96.75 68 PHE A CA 1
ATOM 514 C C . PHE A 1 68 ? -4.128 11.192 4.055 1.00 96.75 68 PHE A C 1
ATOM 516 O O . PHE A 1 68 ? -4.855 11.896 4.758 1.00 96.75 68 PHE A O 1
ATOM 523 N N . ILE A 1 69 ? -4.603 10.164 3.344 1.00 95.75 69 ILE A N 1
ATOM 524 C CA . ILE A 1 69 ? -6.024 9.799 3.322 1.00 95.75 69 ILE A CA 1
ATOM 525 C C . ILE A 1 69 ? -6.497 9.422 4.728 1.00 95.75 69 ILE A C 1
ATOM 527 O O . ILE A 1 69 ? -7.509 9.948 5.177 1.00 95.75 69 ILE A O 1
ATOM 531 N N . LYS A 1 70 ? -5.758 8.572 5.456 1.00 94.00 70 LYS A N 1
ATOM 532 C CA . LYS A 1 70 ? -6.128 8.158 6.821 1.00 94.00 70 LYS A CA 1
ATOM 533 C C . LYS A 1 70 ? -6.278 9.351 7.768 1.00 94.00 70 LYS A C 1
ATOM 535 O O . LYS A 1 70 ? -7.246 9.393 8.525 1.00 94.00 70 LYS A O 1
ATOM 540 N N . LEU A 1 71 ? -5.363 10.321 7.706 1.00 94.69 71 LEU A N 1
ATOM 541 C CA . LEU A 1 71 ? -5.452 11.543 8.509 1.00 94.69 71 LEU A CA 1
ATOM 542 C C . LEU A 1 71 ? -6.701 12.358 8.160 1.00 94.69 71 LEU A C 1
ATOM 544 O O . LEU A 1 71 ? -7.493 12.672 9.046 1.00 94.69 71 LEU A O 1
ATOM 548 N N . ARG A 1 72 ? -6.931 12.628 6.870 1.00 96.06 72 ARG A N 1
ATOM 549 C CA . ARG A 1 72 ? -8.097 13.406 6.428 1.00 96.06 72 ARG A CA 1
ATOM 550 C C . ARG A 1 72 ? -9.419 12.722 6.731 1.00 96.06 72 ARG A C 1
ATOM 552 O O . ARG A 1 72 ? -10.348 13.372 7.195 1.00 96.06 72 ARG A O 1
ATOM 559 N N . THR A 1 73 ? -9.510 11.412 6.537 1.00 95.69 73 THR A N 1
ATOM 560 C CA . THR A 1 73 ? -10.712 10.656 6.892 1.00 95.69 73 THR A CA 1
ATOM 561 C C . THR A 1 73 ? -10.977 10.709 8.399 1.00 95.69 73 THR A C 1
ATOM 563 O O . THR A 1 73 ? -12.126 10.878 8.798 1.00 95.69 73 THR A O 1
ATOM 566 N N . ALA A 1 74 ? -9.945 10.627 9.246 1.00 94.19 74 ALA A N 1
ATOM 567 C CA . ALA A 1 74 ? -10.112 10.738 10.696 1.00 94.19 74 ALA A CA 1
ATOM 568 C C . ALA A 1 74 ? -10.603 12.131 11.131 1.00 94.19 74 ALA A C 1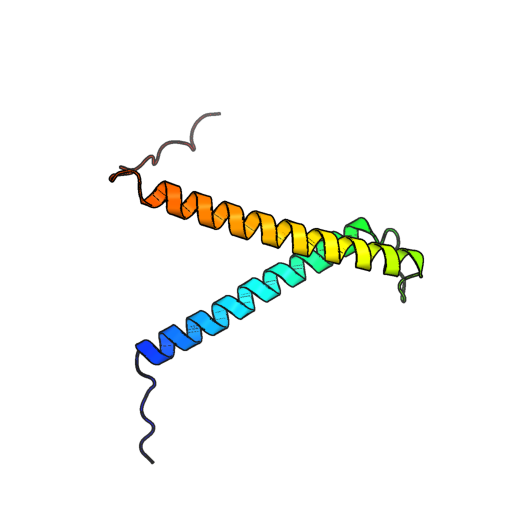
ATOM 570 O O . ALA A 1 74 ? -11.462 12.226 12.008 1.00 94.19 74 ALA A O 1
ATOM 571 N N . GLU A 1 75 ? -10.096 13.201 10.512 1.00 93.94 75 GLU A N 1
ATOM 572 C CA . GLU A 1 75 ? -10.581 14.573 10.725 1.00 93.94 75 GLU A CA 1
ATOM 573 C C . GLU A 1 75 ? -12.057 14.713 10.330 1.00 93.94 75 GLU A C 1
ATOM 575 O O . GLU A 1 75 ? -12.862 15.220 11.111 1.00 93.94 75 GLU A O 1
ATOM 580 N N . MET A 1 76 ? -12.432 14.195 9.156 1.00 92.88 76 MET A N 1
ATOM 581 C CA . MET A 1 76 ? -13.815 14.223 8.678 1.00 92.88 76 MET A CA 1
ATOM 582 C C . MET A 1 76 ? -14.762 13.458 9.608 1.00 92.88 76 MET A C 1
ATOM 584 O O . MET A 1 76 ? -15.825 13.971 9.941 1.00 92.88 76 MET A O 1
ATOM 588 N N . ILE A 1 77 ? -14.375 12.265 10.077 1.00 93.31 77 ILE A N 1
ATOM 589 C CA . ILE A 1 77 ? -15.194 11.466 11.005 1.00 93.31 77 ILE A CA 1
ATOM 590 C C . ILE A 1 77 ? -15.455 12.238 12.302 1.00 93.31 77 ILE A C 1
ATOM 592 O O . ILE A 1 77 ? -16.595 12.286 12.762 1.00 93.31 77 ILE A O 1
ATOM 596 N N . LYS A 1 78 ? -14.432 12.884 12.872 1.00 90.69 78 LYS A N 1
ATOM 597 C CA . LYS A 1 78 ? -14.595 13.706 14.082 1.00 90.69 78 LYS A CA 1
ATOM 598 C C . LYS A 1 78 ? -15.545 14.880 13.843 1.00 90.69 78 LYS A C 1
ATOM 600 O O . LYS A 1 78 ? -16.469 15.070 14.626 1.00 90.69 78 LYS A O 1
ATOM 605 N N . ALA A 1 79 ? -15.390 15.587 12.723 1.00 86.94 79 ALA A N 1
ATOM 606 C CA . ALA A 1 79 ? -16.278 16.690 12.355 1.00 86.94 79 ALA A CA 1
ATOM 607 C C . ALA A 1 79 ? -17.743 16.242 12.178 1.00 86.94 79 ALA A C 1
ATOM 609 O O . ALA A 1 79 ? -18.658 16.978 12.533 1.00 86.94 79 ALA A O 1
ATOM 610 N N . THR A 1 80 ? -17.986 15.019 11.686 1.00 77.81 80 THR A N 1
ATOM 611 C CA . THR A 1 80 ? -19.349 14.462 11.599 1.00 77.81 80 THR A CA 1
ATOM 612 C C . THR A 1 80 ? -19.939 14.016 12.942 1.00 77.81 80 THR A C 1
ATOM 614 O O . THR A 1 80 ? -21.153 13.874 13.034 1.00 77.81 80 THR A O 1
ATOM 617 N N . GLN A 1 81 ? -19.127 13.802 13.987 1.00 64.25 81 GLN A N 1
ATOM 618 C CA . GLN A 1 81 ? -19.613 13.391 15.315 1.00 64.25 81 GLN A CA 1
ATOM 619 C C . GLN A 1 81 ? -20.039 14.572 16.201 1.00 64.25 81 GLN A C 1
ATOM 621 O O . GLN A 1 81 ? -20.850 14.390 17.105 1.00 64.25 81 GLN A O 1
ATOM 626 N N . GLU A 1 82 ? -19.547 15.782 15.931 1.00 59.22 82 GLU A N 1
ATOM 627 C CA . GLU A 1 82 ? -19.873 16.986 16.712 1.00 59.22 82 GLU A CA 1
ATOM 628 C C . GLU A 1 82 ? -21.138 17.715 16.205 1.00 59.22 82 GLU A C 1
ATOM 630 O O . GLU A 1 82 ? -21.641 18.630 16.857 1.00 59.22 82 GLU A O 1
ATOM 635 N N . GLY A 1 83 ? -21.709 17.273 15.078 1.00 52.97 83 GLY A N 1
ATOM 636 C CA . GLY A 1 83 ? -22.914 17.834 14.465 1.00 52.97 83 GLY A CA 1
ATOM 637 C C . GLY A 1 83 ? -24.164 16.960 14.607 1.00 52.97 83 GLY A C 1
ATOM 638 O O . GLY A 1 83 ? -24.612 16.388 13.622 1.00 52.97 83 GLY A O 1
ATOM 639 N N . GLY A 1 84 ? -24.778 16.935 15.794 1.00 45.50 84 GLY A N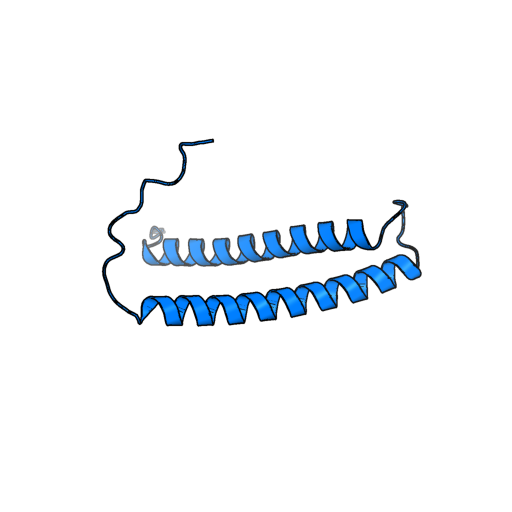 1
ATOM 640 C CA . GLY A 1 84 ? -26.221 16.677 15.946 1.00 45.50 84 GLY A CA 1
ATOM 641 C C . GLY A 1 84 ? -26.671 15.211 16.056 1.00 45.50 84 GLY A C 1
ATOM 642 O O . GLY A 1 84 ? -26.358 14.352 15.239 1.00 45.50 84 GLY A O 1
ATOM 643 N N . GLY A 1 85 ? -27.464 14.937 17.095 1.00 50.44 85 GLY A N 1
ATOM 644 C CA . GLY A 1 85 ? -28.025 13.623 17.380 1.00 50.44 85 GLY A CA 1
ATOM 645 C C . GLY A 1 85 ? -29.019 13.091 16.342 1.00 50.44 85 GLY A C 1
ATOM 646 O O . GLY A 1 85 ? -29.677 13.834 15.621 1.00 50.44 85 GLY A O 1
ATOM 647 N N . GLY A 1 86 ? -29.183 11.766 16.371 1.00 49.75 86 GLY A N 1
ATOM 648 C CA . GLY A 1 86 ? -30.354 11.072 15.843 1.00 49.75 86 GLY A CA 1
ATOM 649 C C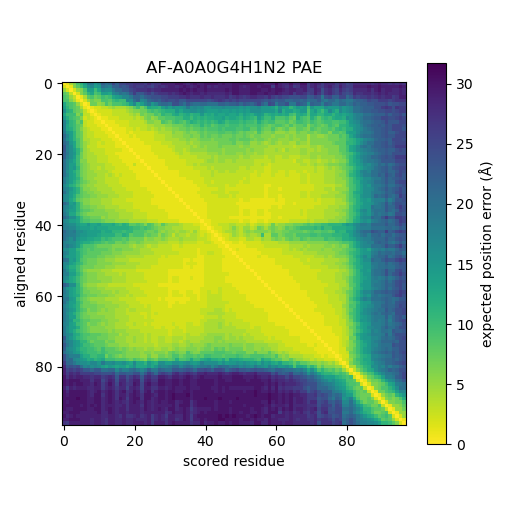 . GLY A 1 86 ? -30.309 10.687 14.364 1.00 49.75 86 GLY A C 1
ATOM 650 O O . GLY A 1 86 ? -31.169 11.112 13.600 1.00 49.75 86 GLY A O 1
ATOM 651 N N . VAL A 1 87 ? -29.427 9.757 13.976 1.00 55.44 87 VAL A N 1
ATOM 652 C CA . VAL A 1 87 ? -29.720 8.891 12.819 1.00 55.44 87 VAL A CA 1
ATOM 653 C C . VAL A 1 87 ? -30.766 7.868 13.267 1.00 55.44 87 VAL A C 1
ATOM 655 O O . VAL A 1 87 ? -30.452 6.780 13.748 1.00 55.44 87 VAL A O 1
ATOM 658 N N . ARG A 1 88 ? -32.044 8.251 13.158 1.00 50.84 88 ARG A N 1
ATOM 659 C CA . ARG A 1 88 ? -33.141 7.283 13.044 1.00 50.84 88 ARG A CA 1
ATOM 660 C C . ARG A 1 88 ? -32.929 6.528 11.732 1.00 50.84 88 ARG A C 1
ATOM 662 O O . ARG A 1 88 ? -32.616 7.138 10.714 1.00 50.84 88 ARG A O 1
ATOM 669 N N . GLY A 1 89 ? -33.034 5.204 11.815 1.00 49.75 89 GLY A N 1
ATOM 670 C CA . GLY A 1 89 ? -32.669 4.261 10.766 1.00 49.75 89 GLY A CA 1
ATOM 671 C C . GLY A 1 89 ? -33.226 4.582 9.380 1.00 49.75 89 GLY A C 1
ATOM 672 O O . GLY A 1 89 ? -34.384 4.956 9.230 1.00 49.75 89 GLY A O 1
ATOM 673 N N . GLY A 1 90 ? -32.378 4.356 8.379 1.00 47.53 90 GLY A N 1
ATOM 674 C CA . GLY A 1 90 ? -32.761 4.168 6.986 1.00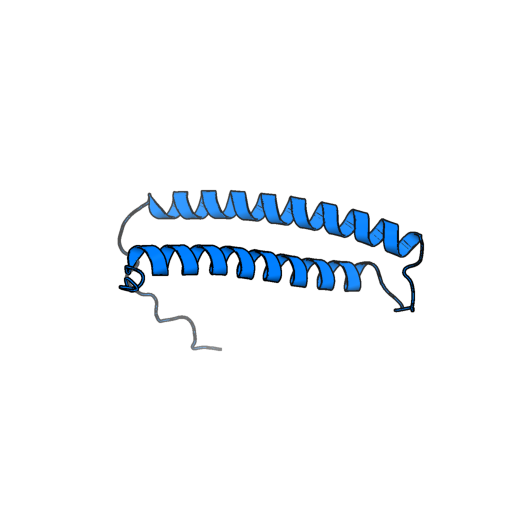 47.53 90 GLY A CA 1
ATOM 675 C C . GLY A 1 90 ? -32.436 2.735 6.589 1.00 47.53 90 GLY A C 1
ATOM 676 O O . GLY A 1 90 ? -31.403 2.477 5.980 1.00 47.53 90 GLY A O 1
ATOM 677 N N . ALA A 1 91 ? -33.289 1.799 6.995 1.00 53.56 91 ALA A N 1
ATOM 678 C CA . ALA A 1 91 ? -33.281 0.429 6.502 1.00 53.56 91 ALA A CA 1
ATOM 679 C C . ALA A 1 91 ? -34.130 0.348 5.223 1.00 53.56 91 ALA A C 1
ATOM 681 O O . ALA A 1 91 ? -35.048 -0.446 5.178 1.00 53.56 91 ALA A O 1
ATOM 682 N N . ASP A 1 92 ? -33.857 1.174 4.207 1.00 48.94 92 ASP A N 1
ATOM 683 C CA . ASP A 1 92 ? -34.596 1.161 2.934 1.00 48.94 92 ASP A CA 1
ATOM 684 C C . ASP A 1 92 ? -33.702 1.678 1.793 1.00 48.94 92 ASP A C 1
ATOM 686 O O . ASP A 1 92 ? -33.753 2.849 1.427 1.00 48.94 92 ASP A O 1
ATOM 690 N N . ALA A 1 93 ? -32.830 0.823 1.245 1.00 55.12 93 ALA A N 1
ATOM 691 C CA . ALA A 1 93 ? -32.130 1.115 -0.018 1.00 55.12 93 ALA A CA 1
ATOM 692 C C . ALA A 1 93 ? -31.652 -0.137 -0.786 1.00 55.12 93 ALA A C 1
ATOM 694 O O . ALA A 1 93 ? -30.710 -0.056 -1.568 1.00 55.12 93 ALA A O 1
ATOM 695 N N . LEU A 1 94 ? -32.272 -1.305 -0.577 1.00 54.50 94 LEU A N 1
ATOM 696 C CA . LEU A 1 94 ? -31.988 -2.527 -1.347 1.00 54.50 94 LEU A CA 1
ATOM 697 C C . LEU A 1 94 ? -33.295 -3.228 -1.749 1.00 54.50 94 LEU A C 1
ATOM 699 O O . LEU A 1 94 ? -33.553 -4.371 -1.384 1.00 54.50 94 LEU A O 1
ATOM 703 N N . SER A 1 95 ? -34.146 -2.530 -2.501 1.00 49.50 95 SER A N 1
ATOM 704 C CA . SER A 1 95 ? -35.127 -3.181 -3.374 1.00 49.50 95 SER A CA 1
ATOM 705 C C . SER A 1 95 ? -35.548 -2.230 -4.492 1.00 49.50 95 SER A C 1
ATOM 707 O O . SER A 1 95 ? -36.072 -1.155 -4.214 1.00 49.50 95 SER A O 1
ATOM 709 N N . GLY A 1 96 ? -35.315 -2.632 -5.745 1.00 54.38 96 GLY A N 1
ATOM 710 C CA . GLY A 1 96 ? -35.883 -1.980 -6.929 1.00 54.38 96 GLY A CA 1
ATOM 711 C C . GLY A 1 96 ? -34.870 -1.391 -7.909 1.00 54.38 96 GLY A C 1
ATOM 712 O O . GLY A 1 96 ? -34.736 -0.176 -7.972 1.00 54.38 96 GLY A O 1
ATOM 713 N N . THR A 1 97 ? -34.156 -2.247 -8.647 1.00 47.69 97 THR A N 1
ATOM 714 C CA . THR A 1 97 ? -34.295 -2.501 -10.105 1.00 47.69 97 THR A CA 1
ATOM 715 C C . THR A 1 97 ? -33.157 -3.395 -10.566 1.00 47.69 97 THR A C 1
ATOM 717 O O . THR A 1 97 ? -31.999 -3.065 -10.226 1.00 47.69 97 THR A O 1
#

Organism: Vitrella brassicaformis (strain CCMP3155) (NCBI:txid1169540)